Protein AF-A0A9E6CL13-F1 (afdb_monomer_lite)

Secondary structure (DSSP, 8-state):
-HHHHHHHHHHHHHHHHHHHHHHHHHHHTTTSTHHHHHHHHHHHHHHHHHHHHHHHHHHHHHSS---HHHHHHHHHHHHHHHHHHHHHHTTTSTHHHHHHHHHHHHHHHHIIIIIHHHHHHHHHHHHHHHHHTT-

Sequence (135 aa):
MENKKKAIALLIASTIIWAGVIVGSAVVLKGTEYKESVSKILYIGVIVHMQLFNIMLFWTKKKSEFKSGLTIILSALIWGGVIIWTSTILKGTPYKDEIRNIISGATSAHLLFIWAPIGIIFKKEKKQIEQENQE

Foldseek 3Di:
DVVVVVVVVLVVVLVVLLVCLLVVLLVLCPPHPCNVVLSVLSVVLVVVLVVLVVVLVVVVVVDVDRPLVVNLVVNVVSLVVSLVSLLVSCPPHPCNVVSSCSSVVSNVCNCVVRSVVVVVVSVVVVVVVVVVVVD

Radius of gyration: 17.6 Å; chains: 1; bounding box: 42×24×54 Å

pLDDT: mean 85.9, std 10.41, range [52.72, 96.31]

Structure (mmCIF, N/CA/C/O backbone):
data_AF-A0A9E6CL13-F1
#
_entry.id   AF-A0A9E6CL13-F1
#
loop_
_atom_site.group_PDB
_atom_site.id
_atom_site.type_symbol
_atom_site.label_atom_id
_atom_site.label_alt_id
_atom_site.label_comp_id
_atom_site.label_asym_id
_atom_site.label_entity_id
_atom_site.label_seq_id
_atom_site.pdbx_PDB_ins_code
_atom_site.Cartn_x
_atom_site.Cartn_y
_atom_site.Cartn_z
_atom_site.occupancy
_atom_site.B_iso_or_equiv
_atom_site.auth_seq_id
_atom_site.auth_comp_id
_atom_site.auth_asym_id
_atom_site.auth_atom_id
_atom_site.pdbx_PDB_model_num
ATOM 1 N N . MET A 1 1 ? -14.746 -12.813 21.134 1.00 57.97 1 MET A N 1
ATOM 2 C CA . MET A 1 1 ? -14.118 -13.644 20.069 1.00 57.97 1 MET A CA 1
ATOM 3 C C . MET A 1 1 ? -14.327 -13.094 18.658 1.00 57.97 1 MET A C 1
ATOM 5 O O . MET A 1 1 ? -13.411 -13.201 17.849 1.00 57.97 1 MET A O 1
ATOM 9 N N . GLU A 1 2 ? -15.485 -12.509 18.345 1.00 72.81 2 GLU A N 1
ATOM 10 C CA . GLU A 1 2 ? -15.816 -12.030 16.994 1.00 72.81 2 GLU A CA 1
ATOM 11 C C . GLU A 1 2 ? -14.893 -10.901 16.486 1.00 72.81 2 GLU A C 1
ATOM 13 O O . GLU A 1 2 ? -14.379 -10.988 15.372 1.00 72.81 2 GLU A O 1
ATOM 18 N N . ASN A 1 3 ? -14.566 -9.909 17.326 1.00 72.00 3 ASN A N 1
ATOM 19 C CA . ASN A 1 3 ? -13.680 -8.795 16.942 1.00 72.00 3 ASN A CA 1
ATOM 20 C C . ASN A 1 3 ? -12.254 -9.264 16.605 1.00 72.00 3 ASN A C 1
ATOM 22 O O . ASN A 1 3 ? -11.640 -8.763 15.666 1.00 72.00 3 ASN A O 1
ATOM 26 N N . LYS A 1 4 ? -11.752 -10.299 17.297 1.00 72.94 4 LYS A N 1
ATOM 27 C CA . LYS A 1 4 ? -10.442 -10.905 17.004 1.00 72.94 4 LYS A CA 1
ATOM 28 C C . LYS A 1 4 ? -10.425 -11.558 15.618 1.00 72.94 4 LYS A C 1
ATOM 30 O O . LYS A 1 4 ? -9.458 -11.389 14.885 1.00 72.94 4 LYS A O 1
ATOM 35 N N . LYS A 1 5 ? -11.504 -12.255 15.236 1.00 81.38 5 LYS A N 1
ATOM 36 C CA . LYS A 1 5 ? -11.643 -12.848 13.894 1.00 81.38 5 LYS A CA 1
ATOM 37 C C . LYS A 1 5 ? -11.698 -11.767 12.808 1.00 81.38 5 LYS A C 1
ATOM 39 O O . LYS A 1 5 ? -11.004 -11.897 11.806 1.00 81.38 5 LYS A O 1
ATOM 44 N N . LYS A 1 6 ? -12.443 -10.675 13.034 1.00 80.75 6 LYS A N 1
ATOM 45 C CA . LYS A 1 6 ? -12.519 -9.526 12.108 1.00 80.75 6 LYS A CA 1
ATOM 46 C C . LYS A 1 6 ? -11.163 -8.838 11.926 1.00 80.75 6 LYS A C 1
ATOM 48 O O . LYS A 1 6 ? -10.757 -8.593 10.797 1.00 80.75 6 LYS A O 1
ATOM 53 N N . ALA A 1 7 ? -10.433 -8.593 13.014 1.00 76.25 7 ALA A N 1
ATOM 54 C CA . ALA A 1 7 ? -9.099 -7.994 12.957 1.00 76.25 7 ALA A CA 1
ATOM 55 C C . ALA A 1 7 ? -8.095 -8.872 12.185 1.00 76.25 7 ALA A C 1
ATOM 57 O O . ALA A 1 7 ? -7.345 -8.364 11.356 1.00 76.25 7 ALA A O 1
ATOM 58 N N . ILE A 1 8 ? -8.116 -10.192 12.407 1.00 82.06 8 ILE A N 1
ATOM 59 C CA . ILE A 1 8 ? -7.278 -11.141 11.657 1.00 82.06 8 ILE A CA 1
ATOM 60 C C . ILE A 1 8 ? -7.652 -11.141 10.170 1.00 82.06 8 ILE A C 1
ATOM 62 O O . ILE A 1 8 ? -6.765 -11.089 9.324 1.00 82.06 8 ILE A O 1
ATOM 66 N N . ALA A 1 9 ? -8.946 -11.149 9.839 1.00 86.38 9 ALA A N 1
ATOM 67 C CA . ALA A 1 9 ? -9.399 -11.101 8.450 1.00 86.38 9 ALA A CA 1
ATOM 68 C C . ALA A 1 9 ? -8.935 -9.818 7.735 1.00 86.38 9 ALA A C 1
ATOM 70 O O . ALA A 1 9 ? -8.455 -9.887 6.607 1.00 86.38 9 ALA A O 1
ATOM 71 N N . LEU A 1 10 ? -9.003 -8.665 8.410 1.00 84.31 10 LEU A N 1
ATOM 72 C CA . LEU A 1 10 ? -8.512 -7.387 7.883 1.00 84.31 10 LEU A CA 1
ATOM 73 C C . LEU A 1 10 ? -6.992 -7.394 7.664 1.00 84.31 10 LEU A C 1
ATOM 75 O O . LEU A 1 10 ? -6.513 -6.897 6.647 1.00 84.31 10 LEU A O 1
ATOM 79 N N . LEU A 1 11 ? -6.228 -8.000 8.577 1.00 82.19 11 LEU A N 1
ATOM 80 C CA . LEU A 1 11 ? -4.784 -8.178 8.411 1.00 82.19 11 LEU A CA 1
ATOM 81 C C . LEU A 1 11 ? -4.449 -9.064 7.207 1.00 82.19 11 LEU A C 1
ATOM 83 O O . LEU A 1 11 ? -3.598 -8.697 6.402 1.00 82.19 11 LEU A O 1
ATOM 87 N N . ILE A 1 12 ? -5.142 -10.194 7.052 1.00 87.25 12 ILE A N 1
ATOM 88 C CA . ILE A 1 12 ? -4.950 -11.100 5.911 1.00 87.25 12 ILE A CA 1
ATOM 89 C C . ILE A 1 12 ? -5.287 -10.382 4.600 1.00 87.25 12 ILE A C 1
ATOM 91 O O . ILE A 1 12 ? -4.486 -10.415 3.668 1.00 87.25 12 ILE A O 1
ATOM 95 N N . ALA A 1 13 ? -6.424 -9.683 4.537 1.00 88.75 13 ALA A N 1
ATOM 96 C CA . ALA A 1 13 ? -6.826 -8.923 3.357 1.00 88.75 13 ALA A CA 1
ATOM 97 C C . ALA A 1 13 ? -5.795 -7.840 2.996 1.00 88.75 13 ALA A C 1
ATOM 99 O O . ALA A 1 13 ? -5.404 -7.720 1.838 1.00 88.75 13 ALA A O 1
ATOM 100 N N . SER A 1 14 ? -5.292 -7.104 3.993 1.00 87.00 14 SER A N 1
ATOM 101 C CA . SER A 1 14 ? -4.205 -6.135 3.816 1.00 87.00 14 SER A CA 1
ATOM 102 C C . SER A 1 14 ? -2.954 -6.786 3.221 1.00 87.00 14 SER A C 1
ATOM 104 O O . SER A 1 14 ? -2.416 -6.300 2.228 1.00 87.00 14 SER A O 1
ATOM 106 N N . THR A 1 15 ? -2.510 -7.912 3.783 1.00 88.38 15 THR A N 1
ATOM 107 C CA . THR A 1 15 ? -1.332 -8.636 3.290 1.00 88.38 15 THR A CA 1
ATOM 108 C C . THR A 1 15 ? -1.516 -9.109 1.849 1.00 88.38 15 THR A C 1
ATOM 110 O O . THR A 1 15 ? -0.591 -8.975 1.053 1.00 88.38 15 THR A O 1
ATOM 113 N N . ILE A 1 16 ? -2.703 -9.604 1.486 1.00 92.19 16 ILE A N 1
ATOM 114 C CA . ILE A 1 16 ? -3.008 -10.035 0.113 1.00 92.19 16 ILE A CA 1
ATOM 115 C C . ILE A 1 16 ? -2.922 -8.856 -0.864 1.00 92.19 16 ILE A C 1
ATOM 117 O O . ILE A 1 16 ? -2.303 -8.996 -1.918 1.00 92.19 16 ILE A O 1
ATOM 121 N N . ILE A 1 17 ? -3.480 -7.691 -0.510 1.00 92.56 17 ILE A N 1
ATOM 122 C CA . ILE A 1 17 ? -3.406 -6.478 -1.343 1.00 92.56 17 ILE A CA 1
ATOM 123 C C . ILE A 1 17 ? -1.942 -6.122 -1.630 1.00 92.56 17 ILE A C 1
ATOM 125 O O . ILE A 1 17 ? -1.556 -5.960 -2.787 1.00 92.56 17 ILE A O 1
ATOM 129 N N . TRP A 1 18 ? -1.103 -6.055 -0.594 1.00 91.81 18 TRP A N 1
ATOM 130 C CA . TRP A 1 18 ? 0.298 -5.655 -0.752 1.00 91.81 18 TRP A CA 1
ATOM 131 C C . TRP A 1 18 ? 1.165 -6.712 -1.441 1.00 91.81 18 TRP A C 1
ATOM 133 O O . TRP A 1 18 ? 2.032 -6.360 -2.242 1.00 91.81 18 TRP A O 1
ATOM 143 N N . ALA A 1 19 ? 0.906 -8.000 -1.208 1.00 92.38 19 ALA A N 1
ATOM 144 C CA . ALA A 1 19 ? 1.536 -9.075 -1.969 1.00 92.38 19 ALA A CA 1
ATOM 145 C C . ALA A 1 19 ? 1.193 -8.965 -3.465 1.00 92.38 19 ALA A C 1
ATOM 147 O O . ALA A 1 19 ? 2.080 -9.083 -4.310 1.00 92.38 19 ALA A O 1
ATOM 148 N N . GLY A 1 20 ? -0.066 -8.650 -3.786 1.00 93.81 20 GLY A N 1
ATOM 149 C CA . GLY A 1 20 ? -0.517 -8.380 -5.150 1.00 93.81 20 GLY A CA 1
ATOM 150 C C . GLY A 1 20 ? 0.237 -7.224 -5.809 1.00 93.81 20 GLY A C 1
ATOM 151 O O . GLY A 1 20 ? 0.659 -7.355 -6.953 1.00 93.81 20 GLY A O 1
ATOM 152 N N . VAL A 1 21 ? 0.491 -6.128 -5.084 1.00 94.31 21 VAL A N 1
ATOM 153 C CA . VAL A 1 21 ? 1.289 -4.992 -5.590 1.00 94.31 21 VAL A CA 1
ATOM 154 C C . VAL A 1 21 ? 2.715 -5.406 -5.924 1.00 94.31 21 VAL A C 1
ATOM 156 O O . VAL A 1 21 ? 3.215 -5.050 -6.991 1.00 94.31 21 VAL A O 1
ATOM 159 N N . ILE A 1 22 ? 3.371 -6.151 -5.031 1.00 93.75 22 ILE A N 1
ATOM 160 C CA . ILE A 1 22 ? 4.756 -6.595 -5.229 1.00 93.75 22 ILE A CA 1
ATOM 161 C C . ILE A 1 22 ? 4.840 -7.517 -6.447 1.00 93.75 22 ILE A C 1
ATOM 163 O O . ILE A 1 22 ? 5.666 -7.294 -7.331 1.00 93.75 22 ILE A O 1
ATOM 167 N N . VAL A 1 23 ? 3.962 -8.521 -6.524 1.00 95.19 23 VAL A N 1
ATOM 168 C CA . VAL A 1 23 ? 3.948 -9.481 -7.635 1.00 95.19 23 VAL A CA 1
ATOM 169 C C . VAL A 1 23 ? 3.569 -8.795 -8.946 1.00 95.19 23 VAL A C 1
ATOM 171 O O . VAL A 1 23 ? 4.279 -8.961 -9.933 1.00 95.19 23 VAL A O 1
ATOM 174 N N . GLY A 1 24 ? 2.510 -7.983 -8.960 1.00 93.81 24 GLY A N 1
ATOM 175 C CA . GLY A 1 24 ? 2.069 -7.246 -10.146 1.00 93.81 24 GLY A CA 1
ATOM 176 C C . GLY A 1 24 ? 3.163 -6.327 -10.686 1.00 93.81 24 GLY A C 1
ATOM 177 O O . GLY A 1 24 ? 3.487 -6.381 -11.869 1.00 93.81 24 GLY A O 1
ATOM 178 N N . SER A 1 25 ? 3.824 -5.573 -9.804 1.00 93.44 25 SER A N 1
ATOM 179 C CA . SER A 1 25 ? 4.951 -4.712 -10.183 1.00 93.44 25 SER A CA 1
ATOM 180 C C . SER A 1 25 ? 6.142 -5.514 -10.716 1.00 93.44 25 SER A C 1
ATOM 182 O O . SER A 1 25 ? 6.770 -5.118 -11.695 1.00 93.44 25 SER A O 1
ATOM 184 N N . ALA A 1 26 ? 6.449 -6.668 -10.116 1.00 93.19 26 ALA A N 1
ATOM 185 C CA . ALA A 1 26 ? 7.531 -7.538 -10.572 1.00 93.19 26 ALA A CA 1
ATOM 186 C C . ALA A 1 26 ? 7.243 -8.201 -11.932 1.00 93.19 26 ALA A C 1
ATOM 188 O O . ALA A 1 26 ? 8.187 -8.484 -12.674 1.00 93.19 26 ALA A O 1
ATOM 189 N N . VAL A 1 27 ? 5.968 -8.455 -12.248 1.00 96.19 27 VAL A N 1
ATOM 190 C CA . VAL A 1 27 ? 5.521 -8.958 -13.555 1.00 96.19 27 VAL A CA 1
ATOM 191 C C . VAL A 1 27 ? 5.652 -7.871 -14.616 1.00 96.19 27 VAL A C 1
ATOM 193 O O . VAL A 1 27 ? 6.266 -8.132 -15.648 1.00 96.19 27 VAL A O 1
ATOM 196 N N . VAL A 1 28 ? 5.164 -6.656 -14.342 1.00 95.44 28 VAL A N 1
ATOM 197 C CA . VAL A 1 28 ? 5.281 -5.503 -15.258 1.00 95.44 28 VAL A CA 1
ATOM 198 C C . VAL A 1 28 ? 6.742 -5.193 -15.579 1.00 95.44 28 VAL A C 1
ATOM 200 O O . VAL A 1 28 ? 7.097 -4.935 -16.722 1.00 95.44 28 VAL A O 1
ATOM 203 N N . LEU A 1 29 ? 7.621 -5.282 -14.580 1.00 95.31 29 LEU A N 1
ATOM 204 C CA . LEU A 1 29 ? 9.044 -4.974 -14.731 1.00 95.31 29 LEU A CA 1
ATOM 205 C C . LEU A 1 29 ? 9.896 -6.184 -15.139 1.00 95.31 29 LEU A C 1
ATOM 207 O O . LEU A 1 29 ? 11.128 -6.119 -15.076 1.00 95.31 29 LEU A O 1
ATOM 211 N N . LYS A 1 30 ? 9.293 -7.312 -15.532 1.00 95.69 30 LYS A N 1
ATOM 212 C CA . LYS A 1 30 ? 10.038 -8.531 -15.865 1.00 95.69 30 LYS A CA 1
ATOM 213 C C . LYS A 1 30 ? 10.992 -8.281 -17.040 1.00 95.69 30 LYS A C 1
ATOM 215 O O . LYS A 1 30 ? 10.576 -7.867 -18.112 1.00 95.69 30 LYS A O 1
ATOM 220 N N . GLY A 1 31 ? 12.274 -8.583 -16.834 1.00 94.50 31 GLY A N 1
ATOM 221 C CA . GLY A 1 31 ? 13.318 -8.380 -17.847 1.00 94.50 31 GLY A CA 1
ATOM 222 C C . GLY A 1 31 ? 13.866 -6.952 -17.915 1.00 94.50 31 GLY A C 1
ATOM 223 O O . GLY A 1 31 ? 14.717 -6.682 -18.752 1.00 94.50 31 GLY A O 1
ATOM 224 N N . THR A 1 32 ? 13.420 -6.055 -17.030 1.00 95.00 32 THR A N 1
ATOM 225 C CA . THR A 1 32 ? 13.948 -4.688 -16.922 1.00 95.00 32 THR A CA 1
ATOM 226 C C . THR A 1 32 ? 14.965 -4.577 -15.786 1.00 95.00 32 THR A C 1
ATOM 228 O O . THR A 1 32 ? 14.857 -5.277 -14.774 1.00 95.00 32 THR A O 1
ATOM 231 N N . GLU A 1 33 ? 15.911 -3.647 -15.912 1.00 95.12 33 GLU A N 1
ATOM 232 C CA . GLU A 1 33 ? 16.872 -3.310 -14.849 1.00 95.12 33 GLU A CA 1
ATOM 233 C C . GLU A 1 33 ? 16.200 -2.697 -13.603 1.00 95.12 33 GLU A C 1
ATOM 235 O O . GLU A 1 33 ? 16.704 -2.812 -12.489 1.00 95.12 33 GLU A O 1
ATOM 240 N N . TYR A 1 34 ? 15.006 -2.115 -13.758 1.00 94.19 34 TYR A N 1
ATOM 241 C CA . TYR A 1 34 ? 14.275 -1.446 -12.677 1.00 94.19 34 TYR A CA 1
ATOM 242 C C . TYR A 1 34 ? 13.565 -2.405 -11.718 1.00 94.19 34 TYR A C 1
ATOM 244 O O . TYR A 1 34 ? 13.154 -1.990 -10.629 1.00 94.19 34 TYR A O 1
ATOM 252 N N . LYS A 1 35 ? 13.400 -3.678 -12.105 1.00 94.06 35 LYS A N 1
ATOM 253 C CA . LYS A 1 35 ? 12.650 -4.678 -11.332 1.00 94.06 35 LYS A CA 1
ATOM 254 C C . LYS A 1 35 ? 13.122 -4.751 -9.887 1.00 94.06 35 LYS A C 1
ATOM 256 O O . LYS A 1 35 ? 12.299 -4.732 -8.971 1.00 94.06 35 LYS A O 1
ATOM 261 N N . GLU A 1 36 ? 14.431 -4.851 -9.681 1.00 93.69 36 GLU A N 1
ATOM 26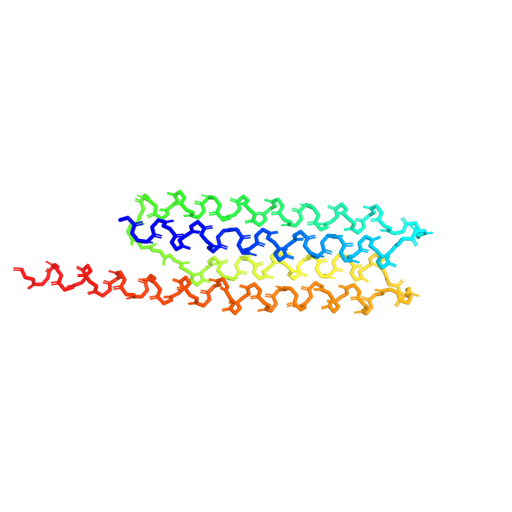2 C CA . GLU A 1 36 ? 15.009 -5.029 -8.351 1.00 93.69 36 GLU A CA 1
ATOM 263 C C . GLU A 1 36 ? 14.855 -3.764 -7.504 1.00 93.69 36 GLU A C 1
ATOM 265 O O . GLU A 1 36 ? 14.379 -3.837 -6.369 1.00 93.69 36 GLU A O 1
ATOM 270 N N . SER A 1 37 ? 15.154 -2.591 -8.071 1.00 94.88 37 SER A N 1
ATOM 271 C CA . SER A 1 37 ? 15.022 -1.310 -7.373 1.00 94.88 37 SER A CA 1
ATOM 272 C C . SER A 1 37 ? 13.581 -1.028 -6.942 1.00 94.88 37 SER A C 1
ATOM 274 O O . SER A 1 37 ? 13.344 -0.683 -5.784 1.00 94.88 37 SER A O 1
ATOM 276 N N . VAL A 1 38 ? 12.606 -1.221 -7.837 1.00 93.88 38 VAL A N 1
ATOM 277 C CA . VAL A 1 38 ? 11.184 -1.010 -7.521 1.00 93.88 38 VAL A CA 1
ATOM 278 C C . VAL A 1 38 ? 10.692 -2.045 -6.511 1.00 93.88 38 VAL A C 1
ATOM 280 O O . VAL A 1 38 ? 10.046 -1.672 -5.533 1.00 93.88 38 VAL A O 1
ATOM 283 N N . SER A 1 39 ? 11.050 -3.324 -6.675 1.00 94.25 39 SER A N 1
ATOM 284 C CA . SER A 1 39 ? 10.672 -4.377 -5.718 1.00 94.25 39 SER A CA 1
ATOM 285 C C . SER A 1 39 ? 11.219 -4.091 -4.320 1.00 94.25 39 SER A C 1
ATOM 287 O O . SER A 1 39 ? 10.500 -4.246 -3.335 1.00 94.25 39 SER A O 1
ATOM 289 N N . LYS A 1 40 ? 12.464 -3.609 -4.223 1.00 94.81 40 LYS A N 1
ATOM 290 C CA . LYS A 1 40 ? 13.089 -3.228 -2.953 1.00 94.81 40 LYS A CA 1
ATOM 291 C C . LYS A 1 40 ? 12.353 -2.067 -2.283 1.00 94.81 40 LYS A C 1
ATOM 293 O O . LYS A 1 40 ? 12.099 -2.134 -1.083 1.00 94.81 40 LYS A O 1
ATOM 298 N N . ILE A 1 41 ? 11.965 -1.037 -3.040 1.00 95.06 41 ILE A N 1
ATOM 299 C CA . ILE A 1 41 ? 11.180 0.090 -2.508 1.00 95.06 41 ILE A CA 1
ATOM 300 C C . ILE A 1 41 ? 9.822 -0.385 -1.996 1.00 95.06 41 ILE A C 1
ATOM 302 O O . ILE A 1 41 ? 9.438 -0.035 -0.883 1.00 95.06 41 ILE A O 1
ATOM 306 N N . LEU A 1 42 ? 9.110 -1.198 -2.781 1.00 93.81 42 LEU A N 1
ATOM 307 C CA . LEU A 1 42 ? 7.809 -1.737 -2.383 1.00 93.81 42 LEU A CA 1
ATOM 308 C C . LEU A 1 42 ? 7.926 -2.587 -1.116 1.00 93.81 42 LEU A C 1
ATOM 310 O O . LEU A 1 42 ? 7.131 -2.427 -0.194 1.00 93.81 42 LEU A O 1
ATOM 314 N N . TYR A 1 43 ? 8.952 -3.433 -1.032 1.00 93.88 43 TYR A N 1
ATOM 315 C CA . TYR A 1 43 ? 9.203 -4.268 0.138 1.00 93.88 43 TYR A CA 1
ATOM 316 C C . TYR A 1 43 ? 9.499 -3.436 1.393 1.00 93.88 43 TYR A C 1
ATOM 318 O O . TYR A 1 43 ? 8.912 -3.678 2.448 1.00 93.88 43 TYR A O 1
ATOM 326 N N . ILE A 1 44 ? 10.347 -2.407 1.275 1.00 93.94 44 ILE A N 1
ATOM 327 C CA . ILE A 1 44 ? 10.620 -1.462 2.369 1.00 93.94 44 ILE A CA 1
ATOM 328 C C . ILE A 1 44 ? 9.335 -0.736 2.780 1.00 93.94 44 ILE A C 1
ATOM 330 O O . ILE A 1 44 ? 9.043 -0.656 3.972 1.00 93.94 44 ILE A O 1
ATOM 334 N N . GLY A 1 45 ? 8.541 -0.259 1.817 1.00 92.69 45 GLY A N 1
ATOM 335 C CA . GLY A 1 45 ? 7.256 0.392 2.073 1.00 9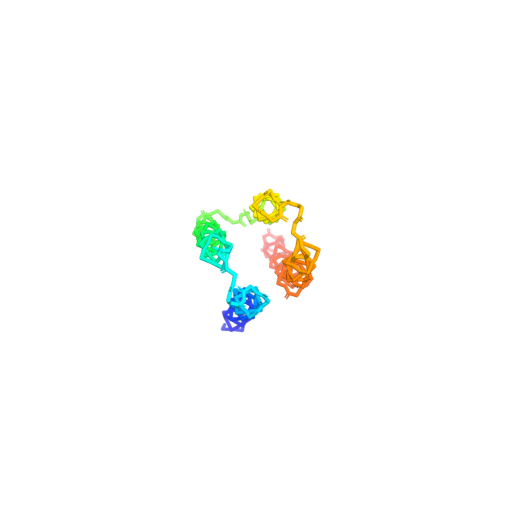2.69 45 GLY A CA 1
ATOM 336 C C . GLY A 1 45 ? 6.304 -0.491 2.881 1.00 92.69 45 GLY A C 1
ATOM 337 O O . GLY A 1 45 ? 5.755 -0.044 3.888 1.00 92.69 45 GLY A O 1
ATOM 338 N N . VAL A 1 46 ? 6.179 -1.770 2.508 1.00 91.88 46 VAL A N 1
ATOM 339 C CA . VAL A 1 46 ? 5.366 -2.751 3.244 1.00 91.88 46 VAL A CA 1
ATOM 340 C C . VAL A 1 46 ? 5.908 -2.987 4.651 1.00 91.88 46 VAL A C 1
ATOM 342 O O . VAL A 1 46 ? 5.127 -2.967 5.600 1.00 91.88 46 VAL A O 1
ATOM 345 N N . ILE A 1 47 ? 7.222 -3.172 4.824 1.00 92.25 47 ILE A N 1
ATOM 346 C CA . ILE A 1 47 ? 7.818 -3.366 6.155 1.00 92.25 47 ILE A CA 1
ATOM 347 C C . ILE A 1 47 ? 7.538 -2.160 7.048 1.00 92.25 47 ILE A C 1
ATOM 349 O O . ILE A 1 47 ? 7.058 -2.334 8.166 1.00 92.25 47 ILE A O 1
ATOM 353 N N . VAL A 1 48 ? 7.807 -0.945 6.567 1.00 91.44 48 VAL A N 1
ATOM 354 C CA . VAL A 1 48 ? 7.595 0.286 7.339 1.00 91.44 48 VAL A CA 1
ATOM 355 C C . VAL A 1 48 ? 6.116 0.444 7.701 1.00 91.44 48 VAL A C 1
ATOM 357 O O . VAL A 1 48 ? 5.802 0.734 8.855 1.00 91.44 48 VAL A O 1
ATOM 360 N N . HIS A 1 49 ? 5.203 0.173 6.763 1.00 88.12 49 HIS A N 1
ATOM 361 C CA . HIS A 1 49 ? 3.759 0.190 7.017 1.00 88.12 49 HIS A CA 1
ATOM 362 C C . HIS A 1 49 ? 3.339 -0.847 8.072 1.00 88.12 49 HIS A C 1
ATOM 364 O O . HIS A 1 49 ? 2.581 -0.523 8.985 1.00 88.12 49 HIS A O 1
ATOM 370 N N . MET A 1 50 ? 3.879 -2.069 8.023 1.00 86.75 50 MET A N 1
ATOM 371 C CA . MET A 1 50 ? 3.601 -3.114 9.019 1.00 86.75 50 MET A CA 1
ATOM 372 C C . MET A 1 50 ? 4.174 -2.776 10.402 1.00 86.75 50 MET A C 1
ATOM 374 O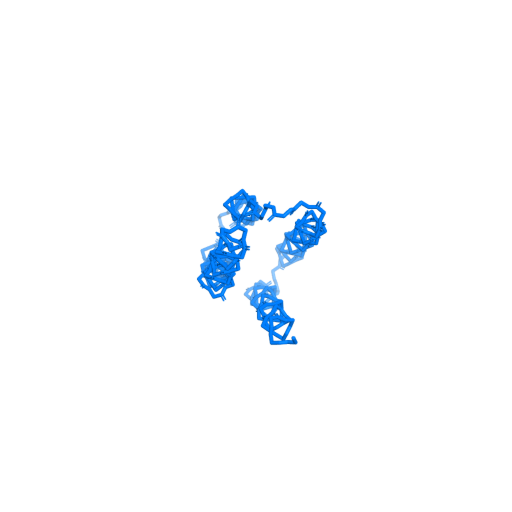 O . MET A 1 50 ? 3.511 -3.010 11.413 1.00 86.75 50 MET A O 1
ATOM 378 N N . GLN A 1 51 ? 5.373 -2.188 10.473 1.00 87.75 51 GLN A N 1
ATOM 379 C CA . GLN A 1 51 ? 5.959 -1.714 11.732 1.00 87.75 51 GLN A CA 1
ATOM 380 C C . GLN A 1 51 ? 5.110 -0.597 12.346 1.00 87.75 51 GLN A C 1
ATOM 382 O O . GLN A 1 51 ? 4.784 -0.652 13.533 1.00 87.75 51 GLN A O 1
ATOM 387 N N . LEU A 1 52 ? 4.672 0.369 11.531 1.00 85.50 52 LEU A N 1
ATOM 388 C CA . LEU A 1 52 ? 3.762 1.430 11.958 1.00 85.50 52 LEU A CA 1
ATOM 389 C C . LEU A 1 52 ? 2.442 0.849 12.492 1.00 85.50 52 LEU A C 1
ATOM 391 O O . LEU A 1 52 ? 1.965 1.256 13.554 1.00 85.50 52 LEU A O 1
ATOM 395 N N . PHE A 1 53 ? 1.885 -0.147 11.800 1.00 81.81 53 PHE A N 1
ATOM 396 C CA . PHE A 1 53 ? 0.663 -0.827 12.221 1.00 81.81 53 PHE A CA 1
ATOM 397 C C . PHE A 1 53 ? 0.836 -1.583 13.550 1.00 81.81 53 PHE A C 1
ATOM 399 O O . PHE A 1 53 ? -0.016 -1.486 14.433 1.00 81.81 53 PHE A O 1
ATOM 406 N N . ASN A 1 54 ? 1.957 -2.283 13.741 1.00 83.12 54 ASN A N 1
ATOM 407 C CA . ASN A 1 54 ? 2.264 -2.994 14.985 1.00 83.12 54 ASN A CA 1
ATOM 408 C C . ASN A 1 54 ? 2.456 -2.044 16.173 1.00 83.12 54 ASN A C 1
ATOM 410 O O . ASN A 1 54 ? 1.890 -2.282 17.243 1.00 83.12 54 ASN A O 1
ATOM 414 N N . ILE A 1 55 ? 3.208 -0.952 15.987 1.00 83.69 55 ILE A N 1
ATOM 415 C CA . ILE A 1 55 ? 3.381 0.091 17.009 1.00 83.69 55 ILE A CA 1
ATOM 416 C C . ILE A 1 55 ? 2.015 0.665 17.387 1.00 83.69 55 ILE A C 1
ATOM 418 O O . ILE A 1 55 ? 1.701 0.777 18.572 1.00 83.69 55 ILE A O 1
ATOM 422 N N . MET A 1 56 ? 1.162 0.951 16.402 1.00 75.12 56 MET A N 1
ATOM 423 C CA . MET A 1 56 ? -0.200 1.411 16.653 1.00 75.12 56 MET A CA 1
ATOM 424 C C . MET A 1 56 ? -0.993 0.398 17.487 1.00 75.12 56 MET A C 1
ATOM 426 O O . MET A 1 56 ? -1.562 0.779 18.510 1.00 75.12 56 MET A O 1
ATOM 430 N N . LEU A 1 57 ? -1.041 -0.880 17.095 1.00 72.62 57 LEU A N 1
ATOM 431 C CA . LEU A 1 57 ? -1.772 -1.902 17.854 1.00 72.62 57 LEU A CA 1
ATOM 432 C C . LEU A 1 57 ? -1.284 -1.993 19.307 1.00 72.62 57 LEU A C 1
ATOM 434 O O . LEU A 1 57 ? -2.094 -2.128 20.226 1.00 72.62 57 LEU A O 1
ATOM 438 N N . PHE A 1 58 ? 0.025 -1.866 19.528 1.00 76.75 58 PHE A N 1
ATOM 439 C CA . PHE A 1 58 ? 0.608 -1.830 20.866 1.00 76.75 58 PHE A CA 1
ATOM 440 C C . PHE A 1 58 ? 0.168 -0.591 21.663 1.00 76.75 58 PHE A C 1
ATOM 442 O O . PHE A 1 58 ? -0.218 -0.708 22.826 1.00 76.75 58 PHE A O 1
ATOM 449 N N . TRP A 1 59 ? 0.156 0.590 21.041 1.00 70.69 59 TRP A N 1
ATOM 450 C CA . TRP A 1 59 ? -0.279 1.835 21.684 1.00 70.69 59 TRP A CA 1
ATOM 451 C C . TRP A 1 59 ? -1.772 1.825 22.018 1.00 70.69 59 TRP A C 1
ATOM 453 O O . TRP A 1 59 ? -2.157 2.285 23.090 1.00 70.69 59 TRP A O 1
ATOM 463 N N . THR A 1 60 ? -2.589 1.226 21.152 1.00 65.12 60 THR A N 1
ATOM 464 C CA . THR A 1 60 ? -4.039 1.055 21.353 1.00 65.12 60 THR A CA 1
ATOM 465 C C . THR A 1 60 ? -4.348 0.170 22.554 1.00 65.12 60 THR A C 1
ATOM 467 O O . THR A 1 60 ? -5.310 0.399 23.273 1.00 65.12 60 THR A O 1
ATOM 470 N N . LYS A 1 61 ? -3.512 -0.842 22.812 1.00 63.91 61 LYS A N 1
ATOM 471 C CA . LYS A 1 61 ? -3.635 -1.658 24.024 1.00 63.91 61 LYS A CA 1
ATOM 472 C C . LYS A 1 61 ? -3.274 -0.892 25.299 1.00 63.91 61 LYS A C 1
ATOM 474 O O . LYS A 1 61 ? -3.728 -1.279 26.368 1.00 63.91 61 LYS A O 1
ATOM 479 N N . LYS A 1 62 ? -2.435 0.146 25.203 1.00 63.38 62 LYS A N 1
ATOM 480 C CA . LYS A 1 62 ? -1.903 0.891 26.356 1.00 63.38 62 LYS A CA 1
ATOM 481 C C . LYS A 1 62 ? -2.700 2.160 26.686 1.00 63.38 62 LYS A C 1
ATOM 483 O O . LYS A 1 62 ? -2.723 2.568 27.841 1.00 63.38 62 LYS A O 1
ATOM 488 N N . LYS A 1 63 ? -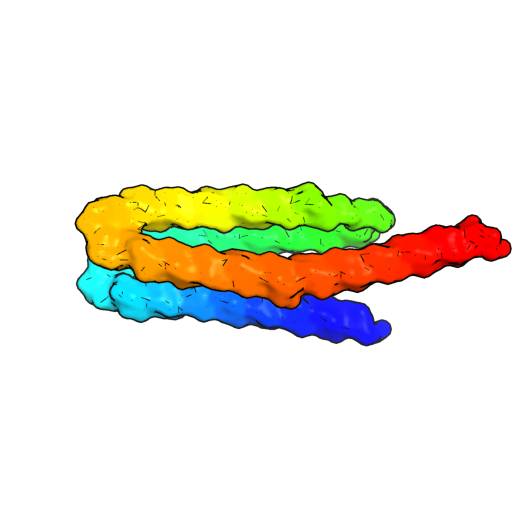3.331 2.795 25.695 1.00 53.75 63 LYS A N 1
ATOM 489 C CA . LYS A 1 63 ? -4.226 3.951 25.860 1.00 53.75 63 LYS A CA 1
ATOM 490 C C . LYS A 1 63 ? -5.583 3.618 25.242 1.00 53.75 63 LYS A C 1
ATOM 492 O O . LYS A 1 63 ? -5.626 3.225 24.084 1.00 53.75 63 LYS A O 1
ATOM 497 N N . SER A 1 64 ? -6.671 3.831 25.985 1.00 52.72 64 SER A N 1
ATOM 498 C CA . SER A 1 64 ? -8.052 3.573 25.536 1.00 52.72 64 SER A CA 1
ATOM 499 C C . SER A 1 64 ? -8.497 4.426 24.339 1.00 52.72 64 SER A C 1
ATOM 501 O O . SER A 1 64 ? -9.534 4.154 23.740 1.00 52.72 64 SER A O 1
ATOM 503 N N . GLU A 1 65 ? -7.721 5.441 23.947 1.00 57.81 65 GLU A N 1
ATOM 504 C CA . GLU A 1 65 ? -8.042 6.310 22.819 1.00 57.81 65 GLU A CA 1
ATOM 505 C C . GLU A 1 65 ? -7.259 5.936 21.560 1.00 57.81 65 GLU A C 1
ATOM 507 O O . GLU A 1 65 ? -6.096 6.306 21.361 1.00 57.81 65 GLU A O 1
ATOM 512 N N . PHE A 1 66 ? -7.936 5.233 20.656 1.00 60.91 66 PHE A N 1
ATOM 513 C CA . PHE A 1 66 ? -7.429 4.976 19.319 1.00 60.91 66 PHE A CA 1
ATOM 514 C C . PHE A 1 66 ? -7.441 6.267 18.487 1.00 60.91 66 PHE A C 1
ATOM 516 O O . PHE A 1 66 ? -8.486 6.704 18.001 1.00 60.91 66 PHE A O 1
ATOM 523 N N . LYS A 1 67 ? -6.268 6.877 18.269 1.00 70.38 67 LYS A N 1
ATOM 524 C CA . LYS A 1 67 ? -6.100 8.021 17.349 1.00 70.38 67 LYS A CA 1
ATOM 525 C C . LYS A 1 67 ? -6.081 7.565 15.882 1.00 70.38 67 LYS A C 1
ATOM 527 O O . LYS A 1 67 ? -5.122 7.827 15.159 1.00 70.38 67 LYS A O 1
ATOM 532 N N . SER A 1 68 ? -7.150 6.892 15.447 1.00 69.00 68 SER A N 1
ATOM 533 C CA . SER A 1 68 ? -7.329 6.341 14.090 1.00 69.00 68 SER A CA 1
ATOM 534 C C . SER A 1 68 ? -6.964 7.326 12.979 1.00 69.00 68 SER A C 1
ATOM 536 O O . SER A 1 68 ? -6.272 6.953 12.035 1.00 69.00 68 SER A O 1
ATOM 538 N N . GLY A 1 69 ? -7.377 8.591 13.113 1.00 76.81 69 GLY A N 1
ATOM 539 C CA . GLY A 1 69 ? -7.103 9.632 12.121 1.00 76.81 69 GLY A CA 1
ATOM 540 C C . GLY A 1 69 ? -5.610 9.879 11.894 1.00 76.81 69 GLY A C 1
ATOM 541 O O . GLY A 1 69 ? -5.173 9.962 10.750 1.00 76.81 69 GLY A O 1
ATOM 542 N N . LEU A 1 70 ? -4.808 9.921 12.964 1.00 81.88 70 LEU A N 1
ATOM 543 C CA . LEU A 1 70 ? -3.363 10.131 12.848 1.00 81.88 70 LEU A CA 1
ATOM 544 C C . LEU A 1 70 ? -2.688 8.949 12.143 1.00 81.88 70 LEU A C 1
ATOM 546 O O . LEU A 1 70 ? -1.799 9.154 11.319 1.00 81.88 70 LEU A O 1
ATOM 550 N N . THR A 1 71 ? -3.134 7.717 12.403 1.00 79.38 71 THR A N 1
ATOM 551 C CA . THR A 1 71 ? -2.548 6.553 11.732 1.00 79.38 71 THR A CA 1
ATOM 552 C C . THR A 1 71 ? -2.897 6.493 10.251 1.00 79.38 71 THR A C 1
ATOM 554 O O . THR A 1 71 ? -2.031 6.163 9.444 1.00 79.38 71 THR A O 1
ATOM 557 N N . ILE A 1 72 ? -4.129 6.847 9.875 1.00 83.69 72 ILE A N 1
ATOM 558 C CA . ILE A 1 72 ? -4.522 6.916 8.460 1.00 83.69 72 ILE A CA 1
ATOM 559 C C . ILE A 1 72 ? -3.618 7.908 7.718 1.00 83.69 7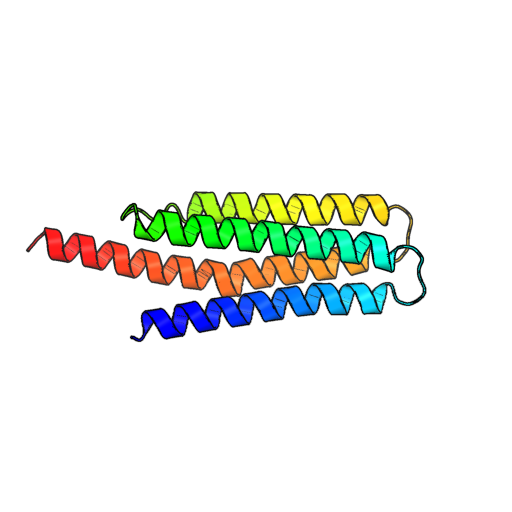2 ILE A C 1
ATOM 561 O O . ILE A 1 72 ? -3.113 7.592 6.643 1.00 83.69 72 ILE A O 1
ATOM 565 N N . ILE A 1 73 ? -3.346 9.070 8.323 1.00 87.25 73 ILE A N 1
ATOM 566 C CA . ILE A 1 73 ? -2.455 10.084 7.746 1.00 87.25 73 ILE A CA 1
ATOM 567 C C . ILE A 1 73 ? -1.022 9.550 7.619 1.00 87.25 73 ILE A C 1
ATOM 569 O O . ILE A 1 73 ? -0.433 9.648 6.546 1.00 87.25 73 ILE A O 1
ATOM 573 N N . LEU A 1 74 ? -0.461 8.942 8.670 1.00 88.56 74 LEU A N 1
ATOM 574 C CA . LEU A 1 74 ? 0.896 8.377 8.622 1.00 88.56 74 LEU A CA 1
ATOM 575 C C . LEU A 1 74 ? 1.025 7.264 7.575 1.00 88.56 74 LEU A C 1
ATOM 577 O O . LEU A 1 74 ? 2.017 7.208 6.851 1.00 88.56 74 LEU A O 1
ATOM 581 N N . SER A 1 75 ? 0.008 6.411 7.450 1.00 87.44 75 SER A N 1
ATOM 582 C CA . SER A 1 75 ? -0.047 5.386 6.409 1.00 87.44 75 SER A CA 1
ATOM 583 C C . SER A 1 75 ? -0.071 6.007 5.010 1.00 87.44 75 SER A C 1
ATOM 585 O O . SER A 1 75 ? 0.702 5.597 4.145 1.00 87.44 75 SER A O 1
ATOM 587 N N . ALA A 1 76 ? -0.896 7.036 4.795 1.00 89.56 76 ALA A N 1
ATOM 588 C CA . ALA A 1 76 ? -0.960 7.744 3.520 1.00 89.56 76 ALA A CA 1
ATOM 589 C C . ALA A 1 76 ? 0.376 8.415 3.160 1.00 89.56 76 ALA A C 1
ATOM 591 O O . ALA A 1 76 ? 0.772 8.387 1.997 1.00 89.56 76 ALA A O 1
ATOM 592 N N . LEU A 1 77 ? 1.106 8.958 4.142 1.00 92.31 77 LEU A N 1
ATOM 593 C CA . LEU A 1 77 ? 2.435 9.538 3.928 1.00 92.31 77 LEU A CA 1
ATOM 594 C C . LEU A 1 77 ? 3.468 8.492 3.490 1.00 92.31 77 LEU A C 1
ATOM 596 O O . LEU A 1 77 ? 4.234 8.757 2.564 1.00 92.31 77 LEU A O 1
ATOM 600 N N . ILE A 1 78 ? 3.467 7.300 4.099 1.00 92.56 78 ILE A N 1
ATOM 601 C CA . ILE A 1 78 ? 4.353 6.196 3.691 1.00 92.56 78 ILE A CA 1
ATOM 602 C C . ILE A 1 78 ? 4.100 5.837 2.224 1.00 92.56 78 ILE A C 1
ATOM 604 O O . ILE A 1 78 ? 5.035 5.797 1.424 1.00 92.56 78 ILE A O 1
ATOM 608 N N . TRP A 1 79 ? 2.836 5.632 1.847 1.00 92.50 79 TRP A N 1
ATOM 609 C CA . TRP A 1 79 ? 2.484 5.254 0.477 1.00 92.50 79 TRP A CA 1
ATOM 610 C C . TRP A 1 79 ? 2.689 6.387 -0.528 1.00 92.50 79 TRP A C 1
ATOM 612 O O . TRP A 1 79 ? 3.165 6.135 -1.633 1.00 92.50 79 TRP A O 1
ATOM 622 N N . GLY A 1 80 ? 2.446 7.639 -0.137 1.00 93.88 80 GLY A N 1
ATOM 623 C CA . GLY A 1 80 ? 2.814 8.811 -0.930 1.00 93.88 80 GLY A CA 1
ATOM 624 C C . GLY A 1 80 ? 4.317 8.849 -1.223 1.00 93.88 80 GLY A C 1
ATOM 625 O O . GLY A 1 80 ? 4.715 9.035 -2.372 1.00 93.88 80 GLY A O 1
ATOM 626 N N . GLY A 1 81 ? 5.152 8.570 -0.218 1.00 95.38 81 GLY A N 1
ATOM 627 C CA . GLY A 1 81 ? 6.600 8.439 -0.382 1.00 95.38 81 GLY A CA 1
ATOM 628 C C . GLY A 1 81 ? 6.994 7.313 -1.342 1.00 95.38 81 GLY A C 1
ATOM 629 O O . GLY A 1 81 ? 7.796 7.534 -2.248 1.00 95.38 81 GLY A O 1
ATOM 630 N N . VAL A 1 82 ? 6.386 6.129 -1.206 1.00 95.44 82 VAL A N 1
ATOM 631 C CA . VAL A 1 82 ? 6.607 4.985 -2.114 1.00 95.44 82 VAL A CA 1
ATOM 632 C C . VAL A 1 82 ? 6.249 5.341 -3.562 1.00 95.44 82 VAL A C 1
ATOM 634 O O . VAL A 1 82 ? 7.022 5.048 -4.477 1.00 95.44 82 VAL A O 1
ATOM 637 N N . ILE A 1 83 ? 5.116 6.013 -3.786 1.00 94.88 83 ILE A N 1
ATOM 638 C CA . ILE A 1 83 ? 4.680 6.450 -5.122 1.00 94.88 83 ILE A CA 1
ATOM 639 C C . ILE A 1 83 ? 5.673 7.452 -5.720 1.00 94.88 83 ILE A C 1
ATOM 641 O O . ILE A 1 83 ? 6.050 7.324 -6.886 1.00 94.88 83 ILE A O 1
ATOM 645 N N . ILE A 1 84 ? 6.128 8.435 -4.938 1.00 95.94 84 ILE A N 1
ATOM 646 C CA . ILE A 1 84 ? 7.098 9.440 -5.397 1.00 95.94 84 ILE A CA 1
ATOM 647 C C . ILE A 1 84 ? 8.436 8.779 -5.749 1.00 95.94 84 ILE A C 1
ATOM 649 O O . ILE A 1 84 ? 9.004 9.055 -6.808 1.00 95.94 84 ILE A O 1
ATOM 653 N N . TRP A 1 85 ? 8.931 7.875 -4.901 1.00 96.31 85 TRP A N 1
ATOM 654 C CA . TRP A 1 85 ? 10.225 7.224 -5.104 1.00 96.31 85 TRP A CA 1
ATOM 655 C C . TRP A 1 85 ? 10.216 6.313 -6.334 1.00 96.31 85 TRP A C 1
ATOM 657 O O . TRP A 1 85 ? 11.087 6.426 -7.197 1.00 96.31 85 TRP A O 1
ATOM 667 N N . THR A 1 86 ? 9.193 5.465 -6.470 1.00 95.19 86 THR A N 1
ATOM 668 C CA . THR A 1 86 ? 9.024 4.608 -7.657 1.00 95.19 86 THR A CA 1
ATOM 669 C C . THR A 1 86 ? 8.852 5.437 -8.932 1.00 95.19 86 THR A C 1
ATOM 671 O O . THR A 1 86 ? 9.503 5.150 -9.934 1.00 95.19 86 THR A O 1
ATOM 674 N N . SER A 1 87 ? 8.082 6.530 -8.885 1.00 92.62 87 SER A N 1
ATOM 675 C CA . SER A 1 87 ? 7.924 7.461 -10.016 1.00 92.62 87 SER A CA 1
ATOM 676 C C . SER A 1 87 ? 9.225 8.156 -10.420 1.00 92.62 87 SER A C 1
ATOM 678 O O . SER A 1 87 ? 9.388 8.512 -11.587 1.00 92.62 87 SER A O 1
ATOM 680 N N . THR A 1 88 ? 10.127 8.379 -9.462 1.00 96.00 88 THR A N 1
ATOM 681 C CA . THR A 1 88 ? 11.433 9.006 -9.700 1.00 96.00 88 THR A CA 1
ATOM 682 C C . THR A 1 88 ? 12.379 8.032 -10.392 1.00 96.00 88 THR A C 1
ATOM 684 O O . THR A 1 88 ? 13.006 8.408 -11.377 1.00 96.00 88 THR A O 1
ATOM 687 N N . ILE A 1 89 ? 12.425 6.772 -9.941 1.00 95.06 89 ILE A N 1
ATOM 688 C CA . ILE A 1 89 ? 13.223 5.715 -10.585 1.00 95.06 89 ILE A CA 1
ATOM 689 C C . ILE A 1 89 ? 12.725 5.423 -11.999 1.00 95.06 89 ILE A C 1
ATOM 691 O O . ILE A 1 89 ? 13.521 5.261 -12.914 1.00 95.06 89 ILE A O 1
ATOM 695 N N . LEU A 1 90 ? 11.408 5.393 -12.189 1.00 94.88 90 LEU A N 1
ATOM 696 C CA . LEU A 1 90 ? 10.789 5.075 -13.474 1.00 94.88 90 LEU A CA 1
ATOM 697 C C . LEU A 1 90 ? 10.619 6.302 -14.383 1.00 94.88 90 LEU A C 1
ATOM 699 O O . LEU A 1 90 ? 9.936 6.222 -15.406 1.00 94.88 90 LEU A O 1
ATOM 703 N N . LYS A 1 91 ? 11.191 7.460 -14.034 1.00 95.06 91 LYS A N 1
ATOM 704 C CA . LYS A 1 91 ? 11.012 8.698 -14.801 1.00 95.06 91 LYS A CA 1
ATOM 705 C C . LYS A 1 91 ? 11.531 8.526 -16.233 1.00 95.06 91 LYS A C 1
ATOM 707 O O . LYS A 1 91 ? 12.683 8.177 -16.442 1.00 95.06 91 LYS A O 1
ATOM 712 N N . GLY A 1 92 ? 10.675 8.815 -17.216 1.00 93.56 92 GLY A N 1
ATOM 713 C CA . GLY A 1 92 ? 11.007 8.673 -18.640 1.00 93.56 92 GLY A CA 1
ATOM 714 C C . GLY A 1 92 ? 10.864 7.249 -19.184 1.00 93.56 92 GLY A C 1
ATOM 715 O O . GLY A 1 92 ? 11.081 7.039 -20.371 1.00 93.56 92 GLY A O 1
ATOM 716 N N . THR A 1 93 ? 10.466 6.285 -18.348 1.00 95.12 93 THR A N 1
ATOM 717 C CA . THR A 1 93 ? 10.197 4.906 -18.774 1.00 95.12 93 THR A CA 1
ATOM 718 C C . THR A 1 93 ? 8.709 4.712 -19.095 1.00 95.12 93 THR A C 1
ATOM 720 O O . THR A 1 93 ? 7.865 5.374 -18.477 1.00 95.12 93 THR A O 1
ATOM 723 N N . PRO A 1 94 ? 8.353 3.772 -19.993 1.00 95.12 94 PRO A N 1
ATOM 724 C CA . PRO A 1 94 ? 6.952 3.442 -20.271 1.00 95.12 94 PRO A CA 1
ATOM 725 C C . PRO A 1 94 ? 6.238 2.795 -19.071 1.00 95.12 94 PRO A C 1
ATOM 727 O O . PRO A 1 94 ? 5.015 2.824 -18.992 1.00 95.12 94 PRO A O 1
ATOM 730 N N . TYR A 1 95 ? 6.985 2.259 -18.100 1.00 94.50 95 TYR A N 1
ATOM 731 C CA . TYR A 1 95 ? 6.440 1.539 -16.943 1.00 94.50 95 TYR A CA 1
ATOM 732 C C . TYR A 1 95 ? 5.919 2.454 -15.830 1.00 94.50 95 TYR A C 1
ATOM 734 O O . TYR A 1 95 ? 5.252 1.989 -14.906 1.00 94.50 95 TYR A O 1
ATOM 742 N N . LYS A 1 96 ? 6.240 3.754 -15.873 1.00 94.44 96 LYS A N 1
ATOM 743 C CA . LYS A 1 96 ? 5.923 4.698 -14.793 1.00 94.44 96 LYS A CA 1
ATOM 744 C C . LYS A 1 96 ? 4.433 4.733 -14.470 1.00 94.44 96 LYS A C 1
ATOM 746 O O . LYS A 1 96 ? 4.063 4.619 -13.302 1.00 94.44 96 LYS A O 1
ATOM 751 N N . ASP A 1 97 ? 3.594 4.926 -15.484 1.00 94.31 97 ASP A N 1
ATOM 752 C CA . ASP A 1 97 ? 2.155 5.087 -15.275 1.00 94.31 97 ASP A CA 1
ATOM 753 C C . ASP A 1 97 ? 1.504 3.774 -14.847 1.00 94.31 97 ASP A C 1
ATOM 755 O O . ASP A 1 97 ? 0.644 3.779 -13.971 1.00 94.31 97 ASP A O 1
ATOM 759 N N . GLU A 1 98 ? 1.969 2.646 -15.381 1.00 94.75 98 GLU A N 1
ATOM 760 C CA . GLU A 1 98 ? 1.469 1.324 -15.013 1.00 94.75 98 GLU A CA 1
ATOM 761 C C . GLU A 1 98 ? 1.786 0.986 -13.549 1.00 94.75 98 GLU A C 1
ATOM 763 O O . GLU A 1 98 ? 0.883 0.663 -12.776 1.00 94.75 98 GLU A O 1
ATOM 768 N N . ILE A 1 99 ? 3.039 1.172 -13.119 1.00 95.25 99 ILE A N 1
ATOM 769 C CA . ILE A 1 99 ? 3.445 0.956 -11.723 1.00 95.25 99 ILE A CA 1
ATOM 770 C C . ILE A 1 99 ? 2.736 1.932 -10.784 1.00 95.25 99 ILE A C 1
ATOM 772 O O . ILE A 1 99 ? 2.247 1.526 -9.727 1.00 95.25 99 ILE A O 1
ATOM 776 N N . ARG A 1 100 ? 2.612 3.206 -11.174 1.00 95.12 100 ARG A N 1
ATOM 777 C CA . ARG A 1 100 ? 1.848 4.189 -10.399 1.00 95.12 100 ARG A CA 1
ATOM 778 C C . ARG A 1 100 ? 0.399 3.743 -10.231 1.00 95.12 100 ARG A C 1
ATOM 780 O O . ARG A 1 100 ? -0.106 3.781 -9.115 1.00 95.12 100 ARG A O 1
ATOM 787 N N . ASN A 1 101 ? -0.253 3.290 -11.299 1.00 95.44 101 ASN A N 1
ATOM 788 C CA . ASN A 1 101 ? -1.645 2.849 -11.257 1.00 95.44 101 ASN A CA 1
ATOM 789 C C . ASN A 1 101 ? -1.827 1.605 -10.376 1.00 95.44 101 ASN A C 1
ATOM 791 O O . ASN A 1 101 ? -2.791 1.554 -9.614 1.00 95.44 101 ASN A O 1
ATOM 795 N N . ILE A 1 102 ? -0.889 0.649 -10.406 1.00 95.06 102 ILE A N 1
ATOM 796 C CA . ILE A 1 102 ? -0.897 -0.521 -9.512 1.00 95.06 102 ILE A CA 1
ATOM 797 C C . ILE A 1 102 ? -0.828 -0.078 -8.046 1.00 95.06 102 ILE A C 1
ATOM 799 O O . ILE A 1 102 ? -1.664 -0.482 -7.234 1.00 95.06 102 ILE A O 1
ATOM 803 N N . ILE A 1 103 ? 0.140 0.775 -7.698 1.00 94.25 103 ILE A N 1
ATOM 804 C CA . ILE A 1 103 ? 0.336 1.226 -6.313 1.00 94.25 103 ILE A CA 1
ATOM 805 C C . ILE A 1 103 ? -0.848 2.083 -5.855 1.00 94.25 103 ILE A C 1
ATOM 807 O O . ILE A 1 103 ? -1.365 1.878 -4.756 1.00 94.25 103 ILE A O 1
ATOM 811 N N . SER A 1 104 ? -1.311 3.021 -6.684 1.00 94.38 104 SER A N 1
ATOM 812 C CA . SER A 1 104 ? -2.465 3.868 -6.378 1.00 94.38 104 SER A CA 1
ATOM 813 C C . SER A 1 104 ? -3.740 3.045 -6.214 1.00 94.38 104 SER A C 1
ATOM 815 O O . SER A 1 104 ? -4.427 3.215 -5.212 1.00 94.38 104 SER A O 1
ATOM 817 N N . GLY A 1 105 ? -4.021 2.107 -7.123 1.00 94.56 105 GLY A N 1
ATOM 818 C CA . GLY A 1 105 ? -5.190 1.231 -7.039 1.00 94.56 105 GLY A CA 1
ATOM 819 C C . GLY A 1 105 ? -5.195 0.394 -5.761 1.00 94.56 105 GLY A C 1
ATOM 820 O O . GLY A 1 105 ? -6.201 0.341 -5.054 1.00 94.56 105 GLY A O 1
ATOM 821 N N . ALA A 1 106 ? -4.050 -0.185 -5.399 1.00 92.94 106 ALA A N 1
ATOM 822 C CA . ALA A 1 106 ? -3.912 -0.918 -4.147 1.00 92.94 106 ALA A CA 1
ATOM 823 C C . ALA A 1 106 ? -4.016 -0.024 -2.908 1.00 92.94 106 ALA A C 1
ATOM 825 O O . ALA A 1 106 ? -4.640 -0.420 -1.929 1.00 92.94 106 ALA A O 1
ATOM 826 N N . THR A 1 107 ? -3.468 1.192 -2.948 1.00 91.94 107 THR A N 1
ATOM 827 C CA . THR A 1 107 ? -3.586 2.164 -1.850 1.00 91.94 107 THR A CA 1
ATOM 828 C C . THR A 1 107 ? -5.047 2.571 -1.644 1.00 91.94 107 THR A C 1
ATOM 830 O O . THR A 1 107 ? -5.528 2.582 -0.512 1.00 91.94 107 THR A O 1
ATOM 833 N N . SER A 1 108 ? -5.787 2.826 -2.727 1.00 92.62 108 SER A N 1
ATOM 834 C CA . SER A 1 108 ? -7.226 3.106 -2.686 1.00 92.62 108 SER A CA 1
ATOM 835 C C . SER A 1 108 ? -8.021 1.916 -2.150 1.00 92.62 108 SER A C 1
ATOM 837 O O . SER A 1 108 ? -8.853 2.090 -1.260 1.00 92.62 108 SER A O 1
ATOM 839 N N . ALA A 1 109 ? -7.738 0.699 -2.625 1.00 91.94 109 ALA A N 1
ATOM 840 C CA . ALA A 1 109 ? -8.370 -0.514 -2.112 1.00 91.94 109 ALA A CA 1
ATOM 841 C C . ALA A 1 109 ? -8.063 -0.720 -0.620 1.00 91.94 109 ALA A C 1
ATOM 843 O O . ALA A 1 109 ? -8.961 -1.008 0.167 1.00 91.94 109 ALA A O 1
ATOM 844 N N . HIS A 1 110 ? -6.818 -0.508 -0.198 1.00 89.25 110 HIS A N 1
ATOM 845 C CA . HIS A 1 110 ? -6.419 -0.611 1.201 1.00 89.25 110 HIS A CA 1
ATOM 846 C C . HIS A 1 110 ? -7.154 0.418 2.075 1.00 89.25 110 HIS A C 1
ATOM 848 O O . HIS A 1 110 ? -7.656 0.080 3.147 1.00 89.25 110 HIS A O 1
ATOM 854 N N . LEU A 1 111 ? -7.301 1.659 1.605 1.00 88.62 111 LEU A N 1
ATOM 855 C CA . LEU A 1 111 ? -8.061 2.692 2.309 1.00 88.62 111 LEU A CA 1
ATOM 856 C C . LEU A 1 111 ? -9.543 2.320 2.465 1.00 88.62 111 LEU A C 1
ATOM 858 O O . LEU A 1 111 ? -10.091 2.395 3.564 1.00 88.62 111 LEU A O 1
ATOM 862 N N . LEU A 1 112 ? -10.185 1.875 1.388 1.00 88.25 112 LEU A N 1
ATOM 863 C CA . LEU A 1 112 ? -11.616 1.573 1.397 1.00 88.25 112 LEU A CA 1
ATOM 864 C C . LEU A 1 112 ? -11.941 0.282 2.151 1.00 88.25 112 LEU A C 1
ATOM 866 O O . LEU A 1 112 ? -12.861 0.261 2.964 1.00 88.25 112 LEU A O 1
ATOM 870 N N . PHE A 1 113 ? -11.189 -0.791 1.913 1.00 87.81 113 PHE A N 1
ATOM 871 C CA . PHE A 1 113 ? -11.526 -2.119 2.429 1.00 87.81 113 PHE A CA 1
ATOM 872 C C . PHE A 1 113 ? -10.876 -2.447 3.771 1.00 87.81 113 PHE A C 1
ATOM 874 O O . PHE A 1 113 ? -11.353 -3.349 4.454 1.00 87.81 113 PHE A O 1
ATOM 881 N N . ILE A 1 114 ? -9.822 -1.731 4.181 1.00 87.44 114 ILE A N 1
ATOM 882 C CA . ILE A 1 114 ? -9.171 -1.953 5.480 1.00 87.44 114 ILE A CA 1
ATOM 883 C C . ILE A 1 114 ? -9.485 -0.813 6.444 1.00 87.44 114 ILE A C 1
ATOM 885 O O . ILE A 1 114 ? -10.043 -1.054 7.515 1.00 87.44 114 ILE A O 1
ATOM 889 N N . TRP A 1 115 ? -9.190 0.434 6.071 1.00 83.88 115 TRP A N 1
ATOM 890 C CA . TRP A 1 115 ? -9.355 1.561 6.993 1.00 83.88 115 TRP A CA 1
ATOM 891 C C . TRP A 1 115 ? -10.821 1.908 7.281 1.00 83.88 115 TRP A C 1
ATOM 893 O O . TRP A 1 115 ? -11.138 2.219 8.431 1.00 83.88 115 TRP A O 1
ATOM 903 N N . ALA A 1 116 ? -11.734 1.807 6.305 1.00 84.50 116 ALA A N 1
ATOM 904 C CA . ALA A 1 116 ? -13.144 2.124 6.554 1.00 84.50 116 ALA A CA 1
ATOM 905 C C . ALA A 1 116 ? -13.820 1.148 7.545 1.00 84.50 116 ALA A C 1
ATOM 907 O O . ALA A 1 116 ? -14.410 1.625 8.521 1.00 84.50 116 ALA A O 1
ATOM 908 N N . PRO A 1 117 ? -13.691 -0.193 7.414 1.00 83.62 117 PRO A N 1
ATOM 909 C CA . PRO A 1 117 ? -14.220 -1.121 8.417 1.00 83.62 117 PRO A CA 1
ATOM 910 C C . PRO A 1 117 ? -13.593 -0.932 9.798 1.00 83.62 117 PRO A C 1
ATOM 912 O O . PRO A 1 117 ? -14.305 -0.974 10.799 1.00 83.62 117 PRO A O 1
ATOM 915 N N . ILE A 1 118 ? -12.283 -0.667 9.857 1.00 81.44 118 ILE A N 1
ATOM 916 C CA . ILE A 1 118 ? -11.581 -0.348 11.106 1.00 81.44 118 ILE A CA 1
ATOM 917 C C . ILE A 1 118 ? -12.219 0.875 11.776 1.00 81.44 118 ILE A C 1
ATOM 919 O O . ILE A 1 118 ? -12.582 0.813 12.950 1.00 81.44 118 ILE A O 1
ATOM 923 N N . GLY A 1 119 ? -12.426 1.962 11.030 1.00 79.38 119 GLY A N 1
ATOM 924 C CA . GLY A 1 119 ? -13.063 3.174 11.547 1.00 79.38 119 GLY A CA 1
ATOM 925 C C . GLY A 1 119 ? -14.470 2.925 12.101 1.00 79.38 119 GLY A C 1
ATOM 926 O O . GLY A 1 119 ? -14.820 3.455 13.157 1.00 79.38 119 GLY A O 1
ATOM 927 N N . ILE A 1 120 ? -15.262 2.076 11.437 1.00 82.38 120 ILE A N 1
ATOM 928 C CA . ILE A 1 120 ? -16.610 1.704 11.893 1.00 82.38 120 ILE A CA 1
ATOM 929 C C . ILE A 1 120 ? -16.553 0.880 13.187 1.00 82.38 120 ILE A C 1
ATOM 931 O O . ILE A 1 120 ? -17.306 1.170 14.119 1.00 82.38 120 ILE A O 1
ATOM 935 N N . ILE A 1 121 ? -15.662 -0.117 13.266 1.00 79.56 121 ILE A N 1
ATOM 936 C CA . ILE A 1 121 ? -15.501 -0.975 14.452 1.00 79.56 121 ILE A CA 1
ATOM 937 C C . ILE A 1 121 ? -15.122 -0.126 15.669 1.00 79.56 121 ILE A C 1
ATOM 939 O O . ILE A 1 121 ? -15.803 -0.189 16.691 1.00 79.56 121 ILE A O 1
ATOM 943 N N . PHE A 1 122 ? -14.117 0.742 15.537 1.00 74.75 122 PHE A N 1
ATOM 944 C CA . PHE A 1 122 ? -13.670 1.592 16.643 1.00 74.75 122 PHE A CA 1
ATOM 945 C C . PHE A 1 122 ? -14.712 2.637 17.060 1.00 74.75 122 PHE A C 1
ATOM 947 O O . PHE A 1 122 ? -14.866 2.912 18.249 1.00 74.75 122 PHE A O 1
ATOM 954 N N . LYS A 1 123 ? -15.480 3.198 16.113 1.00 78.62 123 LYS A N 1
ATOM 955 C CA . LYS A 1 123 ? -16.593 4.105 16.446 1.00 78.62 123 LYS A CA 1
ATOM 956 C C . LYS A 1 123 ? -17.673 3.393 17.265 1.00 78.62 123 LYS A C 1
ATOM 958 O O . LYS A 1 123 ? -18.277 4.018 18.134 1.00 78.62 123 LYS A O 1
ATOM 963 N N . LYS A 1 124 ? -17.932 2.111 16.984 1.00 77.69 124 LYS A N 1
ATOM 964 C CA . LYS A 1 124 ? -18.905 1.308 17.733 1.00 77.69 124 LYS A CA 1
ATOM 965 C C . LYS A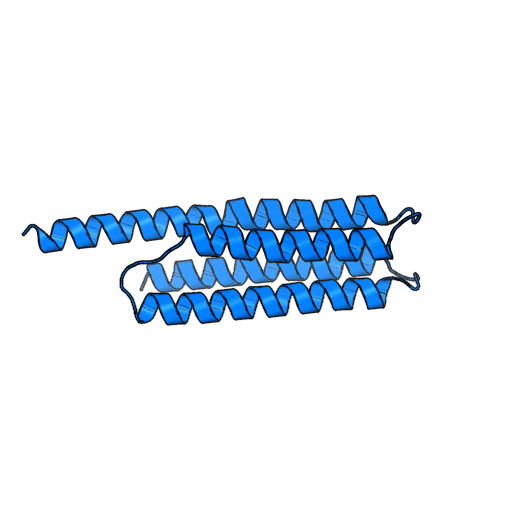 1 124 ? -18.407 0.998 19.147 1.00 77.69 124 LYS A C 1
ATOM 967 O O . LYS A 1 124 ? -19.167 1.199 20.085 1.00 77.69 124 LYS A O 1
ATOM 972 N N . GLU A 1 125 ? -17.148 0.584 19.295 1.00 74.44 125 GLU A N 1
ATOM 973 C CA . GLU A 1 125 ? -16.546 0.294 20.607 1.00 74.44 125 GLU A CA 1
ATOM 974 C C . GLU A 1 125 ? -16.505 1.541 21.505 1.00 74.44 125 GLU A C 1
ATOM 976 O O . GLU A 1 125 ? -16.900 1.469 22.665 1.00 74.44 125 GLU A O 1
ATOM 981 N N . LYS A 1 126 ? -16.140 2.713 20.960 1.00 75.94 126 LYS A N 1
ATOM 982 C CA . LYS A 1 126 ? -16.146 3.973 21.722 1.00 75.94 126 LYS A CA 1
ATOM 983 C C . LYS A 1 126 ? -17.532 4.308 22.292 1.00 75.94 126 LYS A C 1
ATOM 985 O O . LYS A 1 126 ? -17.636 4.657 23.461 1.00 75.94 126 LYS A O 1
ATOM 990 N N . LYS A 1 127 ? -18.590 4.170 21.484 1.00 78.31 127 LYS A N 1
ATOM 991 C CA . LYS A 1 127 ? -19.970 4.435 21.928 1.00 78.31 127 LYS A CA 1
ATOM 992 C C . LYS A 1 127 ? -20.428 3.489 23.040 1.00 78.31 127 LYS A C 1
ATOM 994 O O . LYS A 1 127 ? -21.172 3.921 23.906 1.00 78.31 127 LYS A O 1
ATOM 999 N N . GLN A 1 128 ? -20.005 2.224 23.005 1.00 77.44 128 GLN A N 1
ATOM 1000 C CA . GLN A 1 128 ? -20.350 1.251 24.047 1.00 77.44 128 GLN A CA 1
ATOM 1001 C C . GLN A 1 128 ? -19.687 1.606 25.382 1.00 77.44 128 GLN A C 1
ATOM 1003 O O . GLN A 1 128 ? -20.365 1.640 26.399 1.00 77.44 128 GLN A O 1
ATOM 1008 N N . ILE A 1 129 ? -18.401 1.969 25.361 1.00 76.19 129 ILE A N 1
ATOM 1009 C CA . ILE A 1 129 ? -17.668 2.394 26.567 1.00 76.19 129 ILE A CA 1
ATOM 1010 C C . ILE A 1 129 ? -18.268 3.677 27.165 1.00 76.19 129 ILE A C 1
ATOM 1012 O O . ILE A 1 129 ? -18.328 3.833 28.380 1.00 76.19 129 ILE A O 1
ATOM 1016 N N . GLU A 1 130 ? -18.703 4.622 26.327 1.00 77.38 130 GLU A N 1
ATOM 1017 C CA . GLU A 1 130 ? -19.371 5.844 26.798 1.00 77.38 130 GLU A CA 1
ATOM 1018 C C . GLU A 1 130 ? -20.727 5.554 27.458 1.00 77.38 130 GLU A C 1
ATOM 1020 O O . GLU A 1 130 ? -21.065 6.228 28.424 1.00 77.38 130 GLU A O 1
ATOM 1025 N N . GLN A 1 131 ? -21.475 4.554 26.977 1.00 76.50 131 GLN A N 1
ATOM 1026 C CA . GLN A 1 131 ? -22.744 4.129 27.580 1.00 76.50 131 GLN A CA 1
ATOM 1027 C C . GLN A 1 131 ? -22.533 3.403 28.916 1.00 76.50 131 GLN A C 1
ATOM 1029 O O . GLN A 1 131 ? -23.201 3.741 29.883 1.00 76.50 131 GLN A O 1
ATOM 1034 N N . GLU A 1 132 ? -21.572 2.477 28.999 1.00 74.00 132 GLU A N 1
ATOM 1035 C CA . GLU A 1 132 ? -21.259 1.747 30.242 1.00 74.00 132 GLU A CA 1
ATOM 1036 C C . GLU A 1 132 ? -20.748 2.660 31.370 1.00 74.00 132 GLU A C 1
ATOM 1038 O O . GLU A 1 132 ? -20.960 2.358 32.533 1.00 74.00 132 GLU A O 1
ATOM 1043 N N . ASN A 1 133 ? -20.087 3.781 31.055 1.00 74.25 133 ASN A N 1
ATOM 1044 C CA . ASN A 1 133 ? -19.640 4.751 32.069 1.00 74.25 133 ASN A CA 1
ATOM 1045 C C . ASN A 1 133 ? -20.748 5.722 32.529 1.00 74.25 133 ASN A C 1
ATOM 1047 O O . ASN A 1 133 ? -20.496 6.551 33.404 1.00 74.25 133 ASN A O 1
ATOM 1051 N N . GLN A 1 134 ? -21.922 5.698 31.888 1.00 71.12 134 GLN A N 1
ATOM 1052 C CA . GLN A 1 134 ? -23.082 6.525 32.244 1.00 71.12 134 GLN A CA 1
ATOM 1053 C C . GLN A 1 134 ? -24.139 5.761 33.063 1.00 71.12 134 GLN A C 1
ATOM 1055 O O . GLN A 1 134 ? -25.052 6.407 33.581 1.00 71.12 134 GLN A O 1
ATOM 1060 N N . GLU A 1 135 ? -24.013 4.434 33.179 1.00 58.66 135 GLU A N 1
ATOM 1061 C CA . GLU A 1 135 ? -24.792 3.558 34.075 1.00 58.66 135 GLU A CA 1
ATOM 1062 C C . GLU A 1 135 ? -24.048 3.307 35.396 1.00 58.66 135 GLU A C 1
ATOM 1064 O O . GLU A 1 135 ? -24.736 3.232 36.440 1.00 58.66 135 GLU A O 1
#